Protein AF-A0A498E1Z0-F1 (afdb_monomer)

Solvent-accessible surface area (backbone atoms only — not comparable to full-atom values): 4090 Å² total; per-residue (Å²): 138,85,81,80,81,70,80,84,70,82,76,70,49,68,67,55,44,53,54,47,48,52,52,54,31,58,74,70,74,40,54,71,66,58,50,48,55,31,54,77,66,70,67,52,54,74,70,55,45,54,51,48,56,51,42,53,53,46,52,54,56,54,61,72,73,108

Radius of gyration: 15.62 Å; Cα contacts (8 Å, |Δi|>4): 26; chains: 1; bounding box: 46×22×39 Å

Foldseek 3Di:
DDDPPDPPPVPDDLVNLVVVLVVLCVVVVHDLVVLVVCVVVVNDDPSSVVSNVSNVVSVVVNVVVD

Secondary structure (DSSP, 8-state):
-------------HHHHHHHHHHHHHHTT--HHHHHHHHHTT---HHHHHHHHHHHHHHHHHHTT-

pLDDT: mean 86.82, std 17.71, range [39.5, 98.12]

Sequence (66 aa):
MQTTAQPTVIHRTPEQLRAQRQRLLDAVHMTHDQLRERAETYSLSMEELDVWHTIEGIDYLLEGDC

Mean predicted aligned error: 7.49 Å

Structure (mmCIF, N/CA/C/O backbone):
data_AF-A0A498E1Z0-F1
#
_entry.id   AF-A0A498E1Z0-F1
#
loop_
_atom_site.group_PDB
_atom_site.id
_atom_site.type_symbol
_atom_site.label_atom_id
_atom_site.label_alt_id
_atom_site.label_comp_id
_atom_site.label_asym_id
_atom_site.label_entity_id
_atom_site.label_seq_id
_atom_site.pdbx_PDB_ins_code
_atom_site.Cartn_x
_atom_site.Cartn_y
_atom_site.Cartn_z
_atom_site.occupancy
_atom_site.B_iso_or_equiv
_atom_site.auth_seq_id
_atom_site.auth_comp_id
_atom_site.auth_asym_id
_atom_site.auth_atom_id
_atom_site.pdbx_PDB_model_num
ATOM 1 N N . MET A 1 1 ? 35.659 10.591 -28.823 1.00 46.44 1 MET A N 1
ATOM 2 C CA . MET A 1 1 ? 34.919 9.508 -28.147 1.00 46.44 1 MET A CA 1
ATOM 3 C C . MET A 1 1 ? 33.973 10.172 -27.163 1.00 46.44 1 MET A C 1
ATOM 5 O O . MET A 1 1 ? 34.457 10.768 -26.213 1.00 46.44 1 MET A O 1
ATOM 9 N N . GLN A 1 2 ? 32.673 10.219 -27.458 1.00 39.50 2 GLN A N 1
ATOM 10 C CA . GLN A 1 2 ? 31.669 10.772 -26.542 1.00 39.50 2 GLN A CA 1
ATOM 11 C C .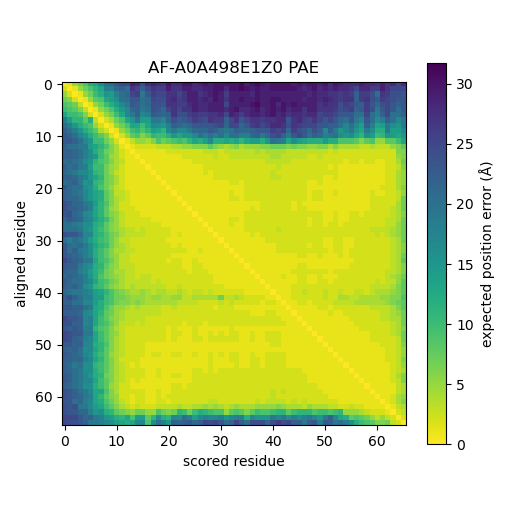 GLN A 1 2 ? 30.963 9.596 -25.875 1.00 39.50 2 GLN A C 1
ATOM 13 O O . GLN A 1 2 ? 30.260 8.840 -26.538 1.00 39.50 2 GLN A O 1
ATOM 18 N N . THR A 1 3 ? 31.201 9.420 -24.581 1.00 45.66 3 THR A N 1
ATOM 19 C CA . THR A 1 3 ? 30.480 8.453 -23.756 1.00 45.66 3 THR A CA 1
ATOM 20 C C . THR A 1 3 ? 29.253 9.171 -23.214 1.00 45.66 3 THR A C 1
ATOM 22 O O . THR A 1 3 ? 29.350 9.938 -22.259 1.00 45.66 3 THR A O 1
ATOM 25 N N . THR A 1 4 ? 28.097 8.985 -23.846 1.00 55.28 4 THR A N 1
ATOM 26 C CA . THR A 1 4 ? 26.823 9.407 -23.260 1.00 55.28 4 THR A CA 1
ATOM 27 C C . THR A 1 4 ? 26.539 8.492 -22.074 1.00 55.28 4 THR A C 1
ATOM 29 O O . THR A 1 4 ? 26.213 7.320 -22.265 1.00 55.28 4 THR A O 1
ATOM 32 N N . ALA A 1 5 ? 26.699 9.004 -20.854 1.00 54.38 5 ALA A N 1
ATOM 33 C CA . ALA A 1 5 ? 26.161 8.365 -19.663 1.00 54.38 5 ALA A CA 1
ATOM 34 C C . ALA A 1 5 ? 24.634 8.346 -19.807 1.00 54.38 5 ALA A C 1
ATOM 36 O O . ALA A 1 5 ? 23.967 9.366 -19.649 1.00 54.38 5 ALA A O 1
ATOM 37 N N . GLN A 1 6 ? 24.101 7.199 -20.215 1.00 54.56 6 GLN A N 1
ATOM 38 C CA . GLN A 1 6 ? 22.668 6.958 -20.261 1.00 54.56 6 GLN A CA 1
ATOM 39 C C . GLN A 1 6 ? 22.183 6.995 -18.804 1.00 54.56 6 GLN A C 1
ATOM 41 O O . GLN A 1 6 ? 22.775 6.293 -17.978 1.00 54.56 6 GLN A O 1
ATOM 46 N N . PRO A 1 7 ? 21.188 7.825 -18.441 1.00 52.69 7 PRO A N 1
ATOM 47 C CA . PRO A 1 7 ? 20.621 7.758 -17.104 1.00 52.69 7 PRO A CA 1
ATOM 48 C C . PRO A 1 7 ? 20.139 6.322 -16.916 1.00 52.69 7 PRO A C 1
ATOM 50 O O . PRO A 1 7 ? 19.399 5.805 -17.751 1.00 52.69 7 PRO A O 1
ATOM 53 N N . THR A 1 8 ? 20.614 5.639 -15.880 1.00 48.03 8 THR A N 1
ATOM 54 C CA . THR A 1 8 ? 20.142 4.308 -15.499 1.00 48.03 8 THR A CA 1
ATOM 55 C C . THR A 1 8 ? 18.716 4.454 -14.983 1.00 48.03 8 THR A C 1
ATOM 57 O O . THR A 1 8 ? 18.455 4.468 -13.783 1.00 48.03 8 THR A O 1
ATOM 60 N N . VAL A 1 9 ? 17.775 4.633 -15.909 1.00 55.22 9 VAL A N 1
ATOM 61 C CA . VAL A 1 9 ? 16.353 4.535 -15.627 1.00 55.22 9 VAL A CA 1
ATOM 62 C C . VAL A 1 9 ? 16.143 3.072 -15.272 1.00 55.22 9 VAL A C 1
ATOM 64 O O . VAL A 1 9 ? 16.316 2.188 -16.112 1.00 55.22 9 VAL A O 1
ATOM 67 N N . ILE A 1 10 ? 15.865 2.788 -14.002 1.00 57.16 10 ILE A N 1
ATOM 68 C CA . ILE A 1 10 ? 15.431 1.456 -13.595 1.00 57.16 10 ILE A CA 1
ATOM 69 C C . ILE A 1 10 ? 14.042 1.270 -14.212 1.00 57.16 10 ILE A C 1
ATOM 71 O O . ILE A 1 10 ? 13.030 1.556 -13.579 1.00 57.16 10 ILE A O 1
ATOM 75 N N . HIS A 1 11 ? 13.986 0.844 -15.473 1.00 60.34 11 HIS A N 1
ATOM 76 C CA . HIS A 1 11 ? 12.752 0.405 -16.102 1.00 60.34 11 HIS A CA 1
ATOM 77 C C . HIS A 1 11 ? 12.339 -0.889 -15.401 1.00 60.34 11 HIS A C 1
ATOM 79 O O . HIS A 1 11 ? 12.800 -1.980 -15.743 1.00 60.34 11 HIS A O 1
ATOM 85 N N . ARG A 1 12 ? 11.503 -0.782 -14.364 1.00 73.88 12 ARG A N 1
ATOM 86 C CA . ARG A 1 12 ? 10.724 -1.944 -13.943 1.00 73.88 12 ARG A CA 1
ATOM 87 C C . ARG A 1 12 ? 9.726 -2.216 -15.055 1.00 73.88 12 ARG A C 1
ATOM 89 O O . ARG A 1 12 ? 8.967 -1.330 -15.426 1.00 73.88 12 ARG A O 1
ATOM 96 N N . THR A 1 13 ? 9.755 -3.429 -15.590 1.00 87.25 13 THR A N 1
ATOM 97 C CA . THR A 1 13 ? 8.743 -3.862 -16.550 1.00 87.25 13 THR A CA 1
ATOM 98 C C . THR A 1 13 ? 7.373 -3.928 -15.862 1.00 87.25 13 THR A C 1
ATOM 100 O O . THR A 1 13 ? 7.310 -4.130 -14.641 1.00 87.25 13 THR A O 1
ATOM 103 N N . PRO A 1 14 ? 6.263 -3.839 -16.612 1.00 90.81 14 PRO A N 1
ATOM 104 C CA . PRO A 1 14 ? 4.919 -3.992 -16.052 1.00 90.81 14 PRO A CA 1
ATOM 105 C C . PRO A 1 14 ? 4.733 -5.292 -15.264 1.00 90.81 14 PRO A C 1
ATOM 107 O O . PRO A 1 14 ? 4.079 -5.320 -14.224 1.00 90.81 14 PRO A O 1
ATOM 110 N N . GLU A 1 15 ? 5.353 -6.384 -15.712 1.00 91.25 15 GLU A N 1
ATOM 111 C CA . GLU A 1 15 ? 5.329 -7.667 -15.005 1.00 91.25 15 GLU A CA 1
ATOM 112 C C . GLU A 1 15 ? 6.033 -7.594 -13.644 1.00 91.25 15 GLU A C 1
ATOM 114 O O . GLU A 1 15 ? 5.509 -8.094 -12.649 1.00 91.25 15 GLU A O 1
ATOM 119 N N . GLN A 1 16 ? 7.181 -6.911 -13.567 1.00 93.44 16 GLN A N 1
ATOM 120 C CA . GLN A 1 16 ? 7.911 -6.700 -12.312 1.00 93.44 16 GLN A CA 1
ATOM 121 C C . GLN A 1 16 ? 7.111 -5.839 -11.327 1.00 93.44 16 GLN A C 1
ATOM 123 O O . GLN A 1 16 ? 7.133 -6.099 -10.122 1.00 93.44 16 GLN A O 1
ATOM 128 N N . LEU A 1 17 ? 6.392 -4.834 -11.832 1.00 94.75 17 LEU A N 1
ATOM 129 C CA . LEU A 1 17 ? 5.496 -3.987 -11.044 1.00 94.75 17 LEU A CA 1
ATOM 130 C C . LEU A 1 17 ? 4.308 -4.788 -10.491 1.00 94.75 17 LEU A C 1
ATOM 132 O O . LEU A 1 17 ? 4.058 -4.760 -9.285 1.00 94.75 17 LEU A O 1
ATOM 136 N N . ARG A 1 18 ? 3.643 -5.596 -11.326 1.00 95.81 18 ARG A N 1
ATOM 137 C CA . ARG A 1 18 ? 2.562 -6.499 -10.887 1.00 95.81 18 ARG A CA 1
ATOM 138 C C . ARG A 1 18 ? 3.048 -7.510 -9.845 1.00 95.81 18 ARG A C 1
ATOM 140 O O . ARG A 1 18 ? 2.397 -7.693 -8.820 1.00 95.81 18 ARG A O 1
ATOM 147 N N . ALA A 1 19 ? 4.221 -8.111 -10.053 1.00 96.50 19 ALA A N 1
ATOM 148 C CA . ALA A 1 19 ? 4.821 -9.042 -9.096 1.00 96.50 19 ALA A CA 1
ATOM 149 C C . ALA A 1 19 ? 5.207 -8.360 -7.772 1.00 96.50 19 ALA A C 1
ATOM 151 O O . ALA A 1 19 ? 5.100 -8.957 -6.701 1.00 96.50 19 ALA A O 1
ATOM 152 N N . GLN A 1 20 ? 5.658 -7.104 -7.816 1.00 96.56 20 GLN A N 1
ATOM 153 C CA . GLN A 1 20 ? 5.908 -6.327 -6.605 1.00 96.56 20 GLN A CA 1
ATOM 154 C C . GLN A 1 20 ? 4.611 -6.043 -5.846 1.00 96.56 20 GLN A C 1
ATOM 156 O O . GLN A 1 20 ? 4.569 -6.307 -4.647 1.00 96.56 20 GLN A O 1
ATOM 161 N N . ARG A 1 21 ? 3.563 -5.566 -6.529 1.00 97.38 21 ARG A N 1
ATOM 162 C CA . ARG A 1 21 ? 2.248 -5.332 -5.917 1.00 97.38 21 ARG A CA 1
ATOM 163 C C . ARG A 1 21 ? 1.721 -6.598 -5.249 1.00 97.38 21 ARG A C 1
ATOM 165 O O . ARG A 1 21 ? 1.305 -6.538 -4.100 1.00 97.38 21 ARG A O 1
ATOM 172 N N . GLN A 1 22 ? 1.824 -7.749 -5.914 1.00 98.06 22 GLN A N 1
ATOM 173 C CA . GLN A 1 22 ? 1.386 -9.018 -5.333 1.00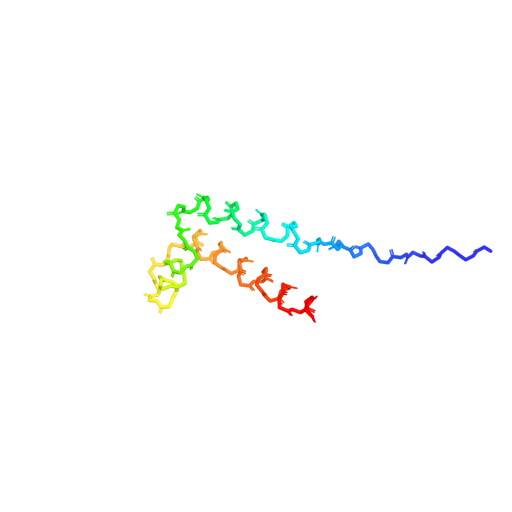 98.06 22 GLN A CA 1
ATOM 174 C C . GLN A 1 22 ? 2.150 -9.372 -4.048 1.00 98.06 22 GLN A C 1
ATOM 176 O O . GLN A 1 22 ? 1.530 -9.791 -3.078 1.00 98.06 22 GLN A O 1
ATOM 181 N N . ARG A 1 23 ? 3.475 -9.173 -4.008 1.00 98.12 23 ARG A N 1
ATOM 182 C CA . ARG A 1 23 ? 4.277 -9.424 -2.794 1.00 98.12 23 ARG A CA 1
ATOM 183 C C . ARG A 1 23 ? 3.916 -8.496 -1.638 1.00 98.12 23 ARG A C 1
ATOM 185 O O . ARG A 1 23 ? 3.927 -8.931 -0.495 1.00 98.12 23 ARG A O 1
ATOM 192 N N . LEU A 1 24 ? 3.613 -7.236 -1.936 1.00 98.12 24 LEU A N 1
ATOM 193 C CA . LEU A 1 24 ? 3.194 -6.257 -0.934 1.00 98.12 24 LEU A CA 1
ATOM 194 C C . LEU A 1 24 ? 1.837 -6.624 -0.325 1.00 98.12 24 LEU A C 1
ATOM 196 O O . LEU A 1 24 ? 1.694 -6.602 0.891 1.00 98.12 24 LEU A O 1
ATOM 200 N N . LEU A 1 25 ? 0.879 -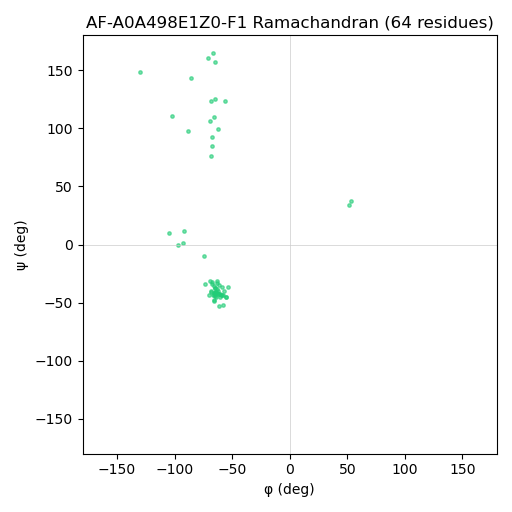7.032 -1.160 1.00 98.12 25 LEU A N 1
ATOM 201 C CA . LEU A 1 25 ? -0.430 -7.519 -0.714 1.00 98.12 25 LEU A CA 1
ATOM 202 C C . LEU A 1 25 ? -0.317 -8.783 0.150 1.00 98.12 25 LEU A C 1
ATOM 204 O O . LEU A 1 25 ? -0.994 -8.899 1.169 1.00 98.12 25 LEU A O 1
ATOM 208 N N . ASP A 1 26 ? 0.576 -9.703 -0.225 1.00 97.88 26 ASP A N 1
ATOM 209 C CA . ASP A 1 26 ? 0.844 -10.919 0.549 1.00 97.88 26 ASP A CA 1
ATOM 210 C C . ASP A 1 26 ? 1.439 -10.594 1.930 1.00 97.88 26 ASP A C 1
ATOM 212 O O . ASP A 1 26 ? 1.011 -11.161 2.931 1.00 97.88 26 ASP A O 1
ATOM 216 N N . ALA A 1 27 ? 2.352 -9.615 1.998 1.00 96.88 27 ALA A N 1
ATOM 217 C CA . ALA A 1 27 ? 3.007 -9.192 3.237 1.00 96.88 27 ALA A CA 1
ATOM 218 C C . ALA A 1 27 ? 2.039 -8.608 4.279 1.00 96.88 27 ALA A C 1
ATOM 220 O O . ALA A 1 27 ? 2.267 -8.765 5.476 1.00 96.88 27 ALA A O 1
ATOM 221 N N . VAL A 1 28 ? 0.961 -7.955 3.835 1.00 97.12 28 VAL A N 1
ATOM 222 C CA . VAL A 1 28 ? -0.088 -7.423 4.724 1.00 97.12 28 VAL A CA 1
ATOM 223 C C . VAL A 1 28 ? -1.291 -8.361 4.852 1.00 97.12 28 VAL A C 1
ATOM 225 O O . VAL A 1 28 ? -2.232 -8.053 5.575 1.00 97.12 28 VAL A O 1
ATOM 228 N N . HIS A 1 29 ? -1.276 -9.510 4.168 1.00 97.81 29 HIS A N 1
ATOM 229 C CA . HIS A 1 29 ? -2.372 -10.482 4.132 1.00 97.81 29 HIS A CA 1
ATOM 230 C C . HIS A 1 29 ? -3.733 -9.877 3.741 1.00 97.81 29 HIS A C 1
ATOM 232 O O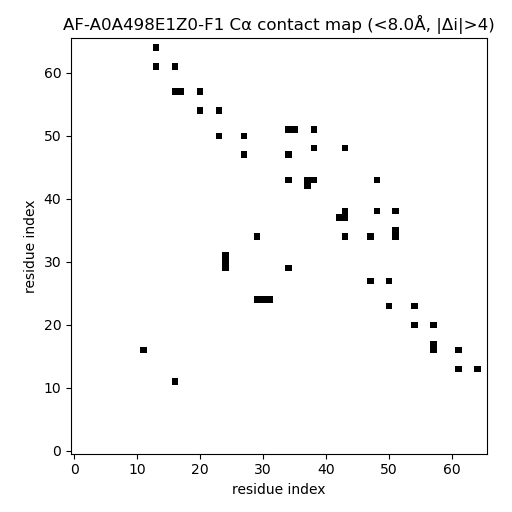 . HIS A 1 29 ? -4.778 -10.275 4.261 1.00 97.81 29 HIS A O 1
ATOM 238 N N . MET A 1 30 ? -3.732 -8.924 2.805 1.00 97.50 30 MET A N 1
ATOM 239 C CA . MET A 1 30 ? -4.946 -8.267 2.317 1.00 97.50 30 MET A CA 1
ATOM 240 C C . MET A 1 30 ? -4.997 -8.275 0.799 1.00 97.50 30 MET A C 1
ATOM 242 O O . MET A 1 30 ? -3.986 -8.180 0.108 1.00 97.50 30 MET A O 1
ATOM 246 N N . THR A 1 31 ? -6.210 -8.343 0.265 1.00 97.75 31 THR A N 1
ATOM 247 C CA . THR A 1 31 ? -6.441 -7.999 -1.138 1.00 97.75 31 THR A CA 1
ATOM 248 C C . THR A 1 31 ? -6.296 -6.491 -1.344 1.00 97.75 31 THR A C 1
ATOM 250 O O . THR A 1 31 ? -6.399 -5.706 -0.401 1.00 97.75 31 THR A O 1
ATOM 253 N N . HIS A 1 32 ? -6.084 -6.069 -2.594 1.00 97.31 32 HIS A N 1
ATOM 254 C CA . HIS A 1 32 ? -5.992 -4.643 -2.928 1.00 97.31 32 HIS A CA 1
ATOM 255 C C . HIS A 1 32 ? -7.242 -3.863 -2.520 1.00 97.31 32 HIS A C 1
ATOM 257 O O . HIS A 1 32 ? -7.123 -2.769 -1.983 1.00 97.31 32 HIS A O 1
ATOM 263 N N . ASP A 1 33 ? -8.418 -4.454 -2.723 1.00 97.25 33 ASP A N 1
ATOM 264 C CA . ASP A 1 33 ? -9.698 -3.837 -2.384 1.00 97.25 33 ASP A CA 1
ATOM 265 C C . ASP A 1 33 ? -9.849 -3.616 -0.872 1.00 97.25 33 ASP A C 1
ATOM 267 O O . ASP A 1 33 ? -10.170 -2.513 -0.443 1.00 97.25 33 ASP A O 1
ATOM 271 N N . GLN A 1 34 ? -9.504 -4.623 -0.062 1.00 97.94 34 GLN A N 1
ATOM 272 C CA . GLN A 1 34 ? -9.506 -4.506 1.400 1.00 97.94 34 GLN A CA 1
ATOM 273 C C . GLN A 1 34 ? -8.509 -3.459 1.898 1.00 97.94 34 GLN A C 1
ATOM 275 O O . GLN A 1 34 ? -8.811 -2.704 2.820 1.00 97.94 34 GLN A O 1
ATOM 280 N N . LEU A 1 35 ? -7.312 -3.418 1.306 1.00 97.31 35 LEU A N 1
ATOM 281 C CA . LEU A 1 35 ? -6.295 -2.439 1.675 1.00 97.31 35 LEU A CA 1
ATOM 282 C C . LEU A 1 35 ? -6.758 -1.013 1.331 1.00 97.31 35 LEU A C 1
ATOM 284 O O . LEU A 1 35 ? -6.612 -0.115 2.158 1.00 97.31 35 LEU A O 1
ATOM 288 N N . ARG A 1 36 ? -7.385 -0.830 0.160 1.00 97.12 36 ARG A N 1
ATOM 289 C CA . ARG A 1 36 ? -7.988 0.437 -0.273 1.00 97.12 36 ARG A CA 1
ATOM 290 C C . ARG A 1 36 ? -9.104 0.889 0.663 1.00 97.12 36 ARG A C 1
ATOM 292 O O . ARG A 1 36 ? -9.043 2.005 1.163 1.00 97.12 36 ARG A O 1
ATOM 299 N N . GLU A 1 37 ? -10.085 0.027 0.929 1.00 97.62 37 GLU A N 1
ATOM 300 C CA . GLU A 1 37 ? -11.220 0.354 1.805 1.0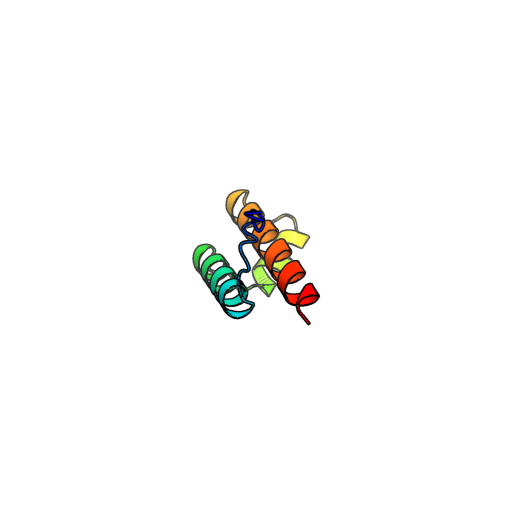0 97.62 37 GLU A CA 1
ATOM 301 C C . GLU A 1 37 ? -10.721 0.824 3.179 1.00 97.62 37 GLU A C 1
ATOM 303 O O . GLU A 1 37 ? -11.139 1.856 3.701 1.00 97.62 37 GLU A O 1
ATOM 308 N N . ARG A 1 38 ? -9.746 0.108 3.748 1.00 97.50 38 ARG A N 1
ATOM 309 C CA . ARG A 1 38 ? -9.169 0.456 5.051 1.00 97.50 38 ARG A CA 1
ATOM 310 C C . ARG A 1 38 ? -8.341 1.740 5.020 1.00 97.50 38 ARG A C 1
ATOM 312 O O . ARG A 1 38 ? -8.287 2.431 6.040 1.00 97.50 38 ARG A O 1
ATOM 319 N N . ALA A 1 39 ? -7.690 2.061 3.900 1.00 96.12 39 ALA A N 1
ATOM 320 C CA . ALA A 1 39 ? -7.017 3.344 3.716 1.00 96.12 39 ALA A CA 1
ATOM 321 C C . ALA A 1 39 ? -8.032 4.499 3.720 1.00 96.12 39 ALA A C 1
ATOM 323 O O . ALA A 1 39 ? -7.831 5.489 4.423 1.00 96.12 39 ALA A O 1
ATOM 324 N N . GLU A 1 40 ? -9.155 4.342 3.013 1.00 95.94 40 GLU A N 1
ATOM 325 C CA . GLU A 1 40 ? -10.240 5.332 2.949 1.00 95.94 40 GLU A CA 1
ATOM 326 C C . GLU A 1 40 ? -10.898 5.569 4.319 1.00 95.94 40 GLU A C 1
ATOM 328 O O . GLU A 1 40 ? -11.299 6.691 4.634 1.00 95.94 40 GLU A O 1
ATOM 333 N N . THR A 1 41 ? -10.968 4.539 5.168 1.00 96.88 41 THR A N 1
ATOM 334 C CA . THR A 1 41 ? -11.506 4.639 6.535 1.00 96.88 41 THR A CA 1
ATOM 335 C C . THR A 1 41 ? -10.449 4.943 7.601 1.00 96.88 41 THR A C 1
ATOM 337 O O . THR A 1 41 ? -10.738 4.809 8.794 1.00 96.88 41 THR A O 1
ATOM 340 N N . TYR A 1 42 ? -9.222 5.320 7.218 1.00 93.31 42 TYR A N 1
ATOM 341 C CA . TYR A 1 42 ? -8.107 5.609 8.137 1.00 93.31 42 TYR A CA 1
ATOM 342 C C . TYR A 1 42 ? -7.841 4.490 9.164 1.00 93.31 42 TYR A C 1
ATOM 344 O O . TYR A 1 42 ? -7.493 4.742 10.316 1.00 93.31 42 TYR A O 1
ATOM 352 N N . SER A 1 43 ? -8.052 3.237 8.759 1.00 96.19 43 SER A N 1
ATOM 353 C CA . SER A 1 43 ? -8.001 2.049 9.623 1.00 96.19 43 SER A CA 1
ATOM 354 C C . SER A 1 43 ? -6.729 1.210 9.434 1.00 96.19 43 SER A C 1
ATOM 356 O O . SER A 1 43 ? -6.642 0.089 9.941 1.00 96.19 43 SER A O 1
ATOM 358 N N . LEU A 1 44 ? -5.753 1.732 8.689 1.00 96.81 44 LEU A N 1
ATOM 359 C CA . LEU A 1 44 ? -4.439 1.122 8.504 1.00 96.81 44 LEU A CA 1
ATOM 360 C C . LEU A 1 44 ? -3.483 1.509 9.632 1.00 96.81 44 LEU A C 1
ATOM 362 O O . LEU A 1 44 ? -3.469 2.645 10.109 1.00 96.81 44 LEU A O 1
ATOM 366 N N . SER A 1 45 ? -2.646 0.557 10.026 1.00 97.12 45 SER A N 1
ATOM 367 C CA . SER A 1 45 ? -1.420 0.837 10.766 1.00 97.12 45 SER A CA 1
ATOM 368 C C . SER A 1 45 ? -0.427 1.611 9.893 1.00 97.12 45 SER A C 1
ATOM 370 O O . SER A 1 45 ? -0.548 1.660 8.670 1.00 97.12 45 SER A O 1
ATOM 372 N N . MET A 1 46 ? 0.597 2.195 10.518 1.00 96.50 46 MET A N 1
ATOM 373 C CA . MET A 1 46 ? 1.640 2.937 9.795 1.00 96.50 46 MET A CA 1
ATOM 374 C C . MET A 1 46 ? 2.378 2.068 8.765 1.00 96.50 46 MET A C 1
ATOM 376 O O . MET A 1 46 ? 2.715 2.554 7.691 1.00 96.50 46 MET A O 1
ATOM 380 N N . GLU A 1 47 ? 2.614 0.792 9.081 1.00 96.62 47 GLU A N 1
ATOM 381 C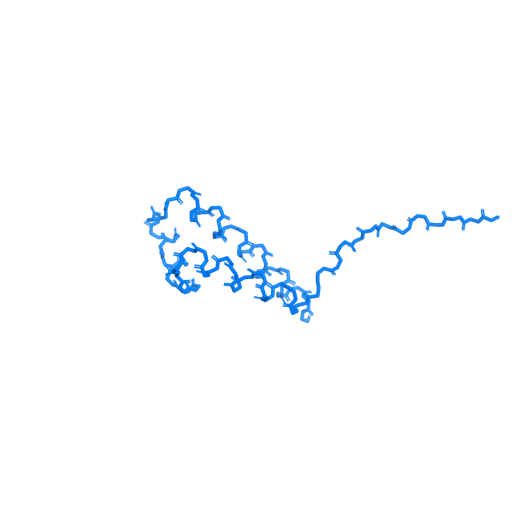 CA . GLU A 1 47 ? 3.286 -0.155 8.181 1.00 96.62 47 GLU A CA 1
ATOM 382 C C . GLU A 1 47 ? 2.399 -0.506 6.981 1.00 96.62 47 GLU A C 1
ATOM 384 O O . GLU A 1 47 ? 2.854 -0.496 5.840 1.00 96.62 47 GLU A O 1
ATOM 389 N N . GLU A 1 48 ? 1.109 -0.752 7.214 1.00 97.88 48 GLU A N 1
ATOM 390 C CA . GLU A 1 48 ? 0.157 -1.011 6.131 1.00 97.88 48 GLU A CA 1
ATOM 391 C C . GLU A 1 48 ? -0.076 0.236 5.262 1.00 97.88 48 GLU A C 1
ATOM 393 O O . GLU A 1 48 ? -0.293 0.113 4.058 1.00 97.88 48 GLU A O 1
ATOM 398 N N . LEU A 1 49 ? -0.004 1.435 5.849 1.00 97.38 49 LEU A N 1
ATOM 399 C CA . LEU A 1 49 ? -0.131 2.701 5.127 1.00 97.38 49 LEU A CA 1
ATOM 400 C C . LEU A 1 49 ? 1.065 2.953 4.193 1.00 97.38 49 LEU A C 1
ATOM 402 O O . LEU A 1 49 ? 0.874 3.395 3.062 1.00 97.38 49 LEU A O 1
ATOM 406 N N . ASP A 1 50 ? 2.286 2.627 4.625 1.00 97.56 50 ASP A N 1
ATOM 407 C CA . ASP A 1 50 ? 3.479 2.667 3.763 1.00 97.56 50 ASP A CA 1
ATOM 408 C C . ASP A 1 50 ? 3.350 1.701 2.571 1.00 97.56 50 ASP A C 1
ATOM 410 O O . ASP A 1 50 ? 3.611 2.059 1.415 1.00 97.56 50 ASP A O 1
ATOM 414 N N . VAL A 1 51 ? 2.846 0.492 2.841 1.00 98.00 51 VAL A N 1
ATOM 415 C CA . VAL A 1 51 ? 2.534 -0.497 1.804 1.00 98.00 51 VAL A CA 1
ATOM 416 C C . VAL A 1 51 ? 1.478 0.035 0.834 1.00 98.00 51 VAL A C 1
ATOM 418 O O . VAL A 1 51 ? 1.661 -0.082 -0.381 1.00 98.00 51 VAL A O 1
ATOM 421 N N . TRP A 1 52 ? 0.404 0.643 1.343 1.00 98.06 52 TRP A N 1
ATOM 422 C CA . TRP A 1 52 ? -0.645 1.250 0.527 1.00 98.06 52 TRP A CA 1
ATOM 423 C C . TRP A 1 52 ? -0.083 2.328 -0.407 1.00 98.06 52 TRP A C 1
ATOM 425 O O . TRP A 1 52 ? -0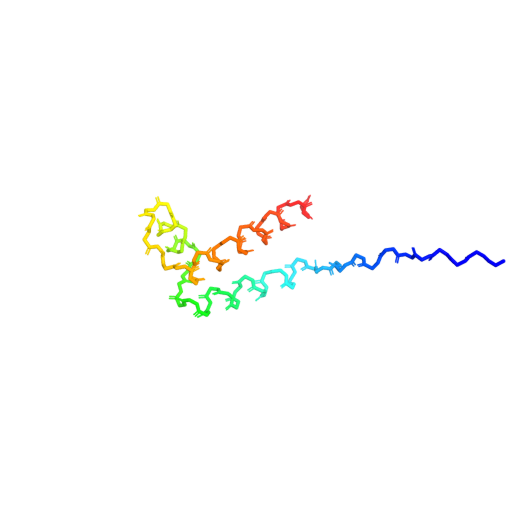.244 2.216 -1.621 1.00 98.06 52 TRP A O 1
ATOM 435 N N . HIS A 1 53 ? 0.676 3.292 0.116 1.00 97.56 53 HIS A N 1
ATOM 436 C CA . HIS A 1 53 ? 1.277 4.351 -0.703 1.00 97.56 53 HIS A CA 1
ATOM 437 C C . HIS A 1 53 ? 2.257 3.819 -1.753 1.00 97.56 53 HIS A C 1
ATOM 439 O O . HIS A 1 53 ? 2.335 4.334 -2.872 1.00 97.56 53 HIS A O 1
ATOM 445 N N . THR A 1 54 ? 2.988 2.752 -1.430 1.00 96.88 54 THR A N 1
ATOM 446 C CA . THR A 1 54 ? 3.856 2.084 -2.403 1.00 96.88 54 THR A CA 1
ATOM 447 C C . THR A 1 54 ? 3.042 1.443 -3.530 1.00 96.88 54 THR A C 1
ATOM 449 O O . THR A 1 54 ? 3.424 1.535 -4.698 1.00 96.88 54 THR A O 1
ATOM 452 N N . ILE A 1 55 ? 1.918 0.803 -3.203 1.00 97.38 55 ILE A N 1
ATOM 453 C CA . ILE A 1 55 ? 1.004 0.213 -4.186 1.00 97.38 55 ILE A CA 1
ATOM 454 C C . ILE A 1 55 ? 0.368 1.294 -5.068 1.00 97.38 55 ILE A C 1
ATOM 456 O O . ILE A 1 55 ? 0.325 1.098 -6.281 1.00 97.38 55 ILE A O 1
ATOM 460 N N . GLU A 1 56 ? -0.037 2.438 -4.511 1.00 96.62 56 GLU A N 1
ATOM 461 C CA . GLU A 1 56 ? -0.553 3.575 -5.292 1.00 96.62 56 GLU A CA 1
ATOM 462 C C . GLU A 1 56 ? 0.470 4.057 -6.333 1.00 96.62 56 GLU A C 1
ATOM 464 O O . GLU A 1 56 ? 0.135 4.268 -7.500 1.00 96.62 56 GLU A O 1
ATOM 469 N N . GLY A 1 57 ? 1.745 4.156 -5.945 1.00 95.06 57 GLY A N 1
ATOM 470 C CA . GLY A 1 57 ? 2.823 4.490 -6.876 1.00 95.06 57 GLY A CA 1
ATOM 471 C C . GLY A 1 57 ? 3.012 3.441 -7.979 1.00 95.06 57 GLY A C 1
ATOM 472 O O . GLY A 1 57 ? 3.265 3.791 -9.131 1.00 95.06 57 GLY A O 1
ATOM 473 N N . ILE A 1 58 ? 2.865 2.153 -7.654 1.00 95.31 58 ILE A N 1
ATOM 474 C CA . ILE A 1 58 ? 2.923 1.067 -8.643 1.00 95.31 58 ILE A CA 1
ATOM 475 C C . ILE A 1 58 ? 1.745 1.150 -9.621 1.00 95.31 58 ILE A C 1
ATOM 477 O O . ILE A 1 58 ? 1.953 0.985 -10.822 1.00 95.31 58 ILE A O 1
ATOM 481 N N . ASP A 1 59 ? 0.533 1.403 -9.126 1.00 94.94 59 ASP A N 1
ATOM 482 C CA . ASP A 1 59 ? -0.669 1.530 -9.954 1.00 94.94 59 ASP A CA 1
ATOM 483 C C . ASP A 1 59 ? -0.548 2.712 -10.927 1.00 94.94 59 ASP A C 1
ATOM 485 O O . ASP A 1 59 ? -0.803 2.544 -12.118 1.00 94.94 59 ASP A O 1
ATOM 489 N N . TYR A 1 60 ? -0.035 3.858 -10.466 1.00 92.94 60 TYR A N 1
ATOM 490 C CA . TYR A 1 60 ? 0.258 5.009 -11.328 1.00 92.94 60 TYR A CA 1
ATOM 491 C C . TYR A 1 60 ? 1.251 4.670 -12.455 1.00 92.94 60 TYR A C 1
ATOM 493 O O . TYR A 1 60 ? 1.048 5.039 -13.611 1.00 92.94 60 TYR A O 1
ATOM 501 N N . LEU A 1 61 ? 2.323 3.934 -12.139 1.00 91.06 61 LEU A N 1
ATOM 502 C CA . LEU A 1 61 ? 3.314 3.515 -13.137 1.00 91.06 61 LEU A CA 1
ATOM 503 C C . LEU A 1 61 ? 2.747 2.508 -14.147 1.00 91.06 61 LEU A C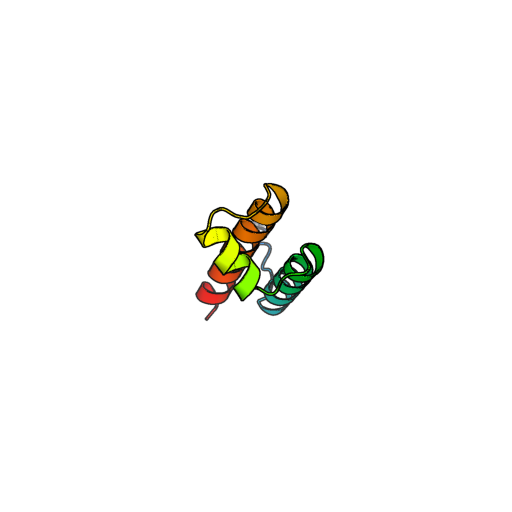 1
ATOM 505 O O . LEU A 1 61 ? 3.154 2.520 -15.304 1.00 91.06 61 LEU A O 1
ATOM 509 N N . LEU A 1 62 ? 1.830 1.637 -13.721 1.00 90.44 62 LEU A N 1
ATOM 510 C CA . LEU A 1 62 ? 1.160 0.676 -14.600 1.00 90.44 62 LEU A CA 1
ATOM 511 C C . LEU A 1 62 ? 0.119 1.340 -15.509 1.00 90.44 62 LEU A C 1
ATOM 513 O O . LEU A 1 62 ? -0.055 0.896 -16.641 1.00 90.44 62 LEU A O 1
ATOM 517 N N . GLU A 1 63 ? -0.563 2.382 -15.030 1.00 90.00 63 GLU A N 1
ATOM 518 C CA . GLU A 1 63 ? -1.504 3.169 -15.833 1.00 90.00 63 GLU A CA 1
ATOM 519 C C . GLU A 1 63 ? -0.772 3.984 -16.911 1.00 90.00 63 GLU A C 1
ATOM 521 O O . GLU A 1 63 ? -1.215 4.028 -18.055 1.00 90.00 63 GLU A O 1
ATOM 526 N N . GLY A 1 64 ? 0.382 4.571 -16.573 1.00 80.00 64 GLY A N 1
ATOM 527 C CA . GLY A 1 64 ? 1.188 5.372 -17.501 1.00 80.00 64 GLY A CA 1
ATOM 528 C C . GLY A 1 64 ? 1.981 4.587 -18.559 1.00 80.00 64 GLY A C 1
ATOM 529 O O . GLY A 1 64 ? 2.537 5.212 -19.459 1.00 80.00 64 GLY A O 1
ATOM 530 N N . ASP A 1 65 ? 2.057 3.256 -18.456 1.00 60.72 65 ASP A N 1
ATOM 531 C CA . ASP A 1 65 ? 2.706 2.364 -19.442 1.00 60.72 65 ASP A CA 1
ATOM 532 C C . ASP A 1 65 ? 1.715 1.819 -20.501 1.00 60.72 65 ASP A 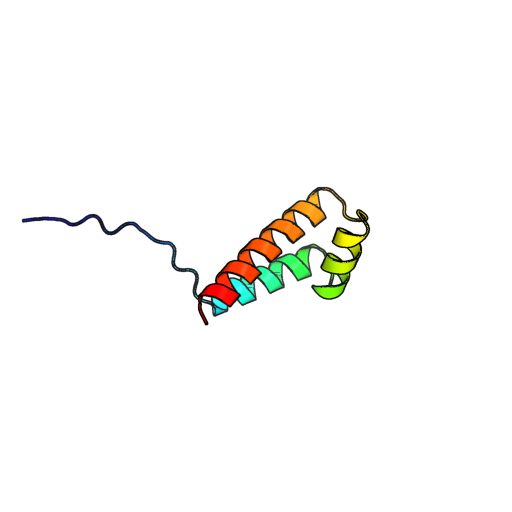C 1
ATOM 534 O O . ASP A 1 65 ? 2.107 1.036 -21.364 1.00 60.72 65 ASP A O 1
ATOM 538 N N . CYS A 1 66 ? 0.432 2.213 -20.435 1.00 50.81 66 CYS A N 1
ATOM 539 C CA . CYS A 1 66 ? -0.615 1.815 -21.390 1.00 50.81 66 CYS A CA 1
ATOM 540 C C . CYS A 1 66 ? -0.614 2.620 -22.699 1.00 50.81 66 CYS A C 1
ATOM 542 O O . CYS A 1 66 ? -0.397 3.853 -22.664 1.00 50.81 66 CYS A O 1
#